Protein AF-A0A2V6EH61-F1 (afdb_monomer_lite)

Sequence (160 aa):
MKALRARARLSESPGSDVFAWRFVATAVLFALLWLEVINQLKAEWSLNPQYGYGWSVPFLALYLLWRRWPHRPAPAPPPRKVPGRLLPAAAAVICAFLFLPLRFVAEANPDWRLISWAFTLVVIGLTLRCLFLMGGLPWLRHFAFPIVFFLVAVPWPMHL

pLDDT: mean 81.61, std 15.75, range [45.53, 98.25]

Secondary structure (DSSP, 8-state):
-HHHHHHHHTT--HHHHHHHHHHHHHHHHHHHHHHHHHHHHHHHHHH-GGGGGGGGHHHHHHHHHHHHSTTPPPPPPPPS--TTSHHHHHHHHHHHHHHHHHHHHHHH-TT-HHHHHHHHHHHHHHHHHHHHHHHHHHHHHHHHHHHHGGGGGSPPPPP-

Foldseek 3Di:
DVVVVVVVVVVPDVVVVVVVVVVVVVVVVLVVLVVVLCVLLVCCLVPPPVLVCLVVLVVQLVVLCVVLVVVQDAADDDPPDDPPPPVLVVLVVVLVVVVVVLVVVCVVPSPQLVSSVVSLVSSLVNVLVVQCNVRNPSSSVSSSCSSVSSCVSRDDDDDD

Radius of gyration: 19.66 Å; chains: 1; bounding box: 71×33×42 Å

Structure (mmCIF, N/CA/C/O backbone):
data_AF-A0A2V6EH61-F1
#
_entry.id   AF-A0A2V6EH61-F1
#
loop_
_atom_site.group_PDB
_atom_site.id
_atom_site.type_symbol
_atom_site.label_atom_id
_atom_site.label_alt_id
_atom_site.label_comp_id
_atom_site.label_asym_id
_atom_site.label_entity_id
_atom_site.label_seq_id
_atom_site.pdbx_PDB_ins_code
_atom_site.Cartn_x
_atom_site.Cartn_y
_atom_site.Cartn_z
_atom_site.occupancy
_atom_site.B_iso_or_equiv
_atom_site.auth_seq_id
_atom_site.auth_comp_id
_atom_site.auth_asym_id
_atom_site.auth_atom_id
_atom_site.pdbx_PDB_model_num
ATOM 1 N N . MET A 1 1 ? -48.529 -12.868 12.078 1.00 52.94 1 MET A N 1
ATOM 2 C CA . MET A 1 1 ? -48.010 -12.143 10.886 1.00 52.94 1 MET A CA 1
ATOM 3 C C . MET A 1 1 ? -47.583 -10.681 11.121 1.00 52.94 1 MET A C 1
ATOM 5 O O . MET A 1 1 ? -46.614 -10.270 10.496 1.00 52.94 1 MET A O 1
ATOM 9 N N . LYS A 1 2 ? -48.208 -9.881 12.009 1.00 51.53 2 LYS A N 1
ATOM 10 C CA . LYS A 1 2 ? -47.791 -8.474 12.263 1.00 51.53 2 LYS A CA 1
ATOM 11 C C . LYS A 1 2 ? -46.397 -8.322 12.915 1.00 51.53 2 LYS A C 1
ATOM 13 O O . LYS A 1 2 ? -45.656 -7.423 12.537 1.00 51.53 2 LYS A O 1
ATOM 18 N N . ALA A 1 3 ? -46.002 -9.236 13.806 1.00 52.00 3 ALA A N 1
ATOM 19 C CA . ALA A 1 3 ? -44.700 -9.191 14.492 1.00 52.00 3 ALA A CA 1
ATOM 20 C C . ALA A 1 3 ? -43.487 -9.471 13.573 1.00 52.00 3 ALA A C 1
ATOM 22 O O . ALA A 1 3 ? -42.430 -8.869 13.746 1.00 52.00 3 ALA A O 1
ATOM 23 N N . LEU A 1 4 ? -43.649 -10.319 12.548 1.00 53.47 4 LEU A N 1
ATOM 24 C CA . LEU A 1 4 ? -42.610 -10.580 11.535 1.00 53.47 4 LEU A CA 1
ATOM 25 C C . LEU A 1 4 ? -42.377 -9.361 10.627 1.00 53.47 4 LEU A C 1
ATOM 27 O O . LEU A 1 4 ? -41.237 -9.037 10.311 1.00 53.47 4 LEU A O 1
ATOM 31 N N . ARG A 1 5 ? -43.441 -8.620 10.285 1.00 52.31 5 ARG A N 1
ATOM 32 C CA . ARG A 1 5 ? -43.339 -7.361 9.523 1.00 52.31 5 ARG A CA 1
ATOM 33 C C . ARG A 1 5 ? -42.721 -6.215 10.334 1.00 52.31 5 ARG A C 1
ATOM 35 O O . ARG A 1 5 ? -42.067 -5.360 9.750 1.00 52.31 5 ARG A O 1
ATOM 42 N N . ALA A 1 6 ? -42.898 -6.199 11.657 1.00 50.78 6 ALA A N 1
ATOM 43 C CA . ALA A 1 6 ? -42.268 -5.205 12.531 1.00 50.78 6 ALA A CA 1
ATOM 44 C C . ALA A 1 6 ? -40.746 -5.410 12.645 1.00 50.78 6 ALA A C 1
ATOM 46 O O . ALA A 1 6 ? -40.000 -4.437 12.615 1.00 50.78 6 ALA A O 1
ATOM 47 N N . ARG A 1 7 ? -40.274 -6.666 12.685 1.00 48.75 7 ARG A N 1
ATOM 48 C CA . ARG A 1 7 ? -38.834 -6.980 12.630 1.00 48.75 7 ARG A CA 1
ATOM 49 C C . ARG A 1 7 ? -38.200 -6.655 11.275 1.00 48.75 7 ARG A C 1
ATOM 51 O O . ARG A 1 7 ? -37.077 -6.171 11.255 1.00 48.75 7 ARG A O 1
ATOM 58 N N . ALA A 1 8 ? -38.919 -6.851 10.169 1.00 50.34 8 ALA A N 1
ATOM 59 C CA . ALA A 1 8 ? -38.419 -6.510 8.833 1.00 50.34 8 ALA A CA 1
ATOM 60 C C . ALA A 1 8 ? -38.203 -4.992 8.648 1.00 50.34 8 ALA A C 1
ATOM 62 O O . ALA A 1 8 ? -37.185 -4.580 8.107 1.00 50.34 8 ALA A O 1
ATOM 63 N N . ARG A 1 9 ? -39.099 -4.146 9.182 1.00 47.31 9 ARG A N 1
ATOM 64 C CA . ARG A 1 9 ? -38.965 -2.675 9.101 1.00 47.31 9 ARG A CA 1
ATOM 65 C C . ARG A 1 9 ? -37.857 -2.082 9.979 1.00 47.31 9 ARG A C 1
ATOM 67 O O . ARG A 1 9 ? -37.454 -0.955 9.736 1.00 47.31 9 ARG A O 1
ATOM 74 N N . LEU A 1 10 ? -37.374 -2.807 10.989 1.00 52.97 10 LEU A N 1
ATOM 75 C CA . LEU A 1 10 ? -36.249 -2.367 11.829 1.00 52.97 10 LEU A CA 1
ATOM 76 C C . LEU A 1 10 ? -34.879 -2.696 11.209 1.00 52.97 10 LEU A C 1
ATOM 78 O O . LEU A 1 10 ? -33.867 -2.191 11.685 1.00 52.97 10 LEU A O 1
ATOM 82 N N . SER A 1 11 ? -34.846 -3.529 10.161 1.00 52.22 11 SER A N 1
ATOM 83 C CA . SER A 1 11 ? -33.625 -3.869 9.418 1.00 52.22 11 SER A CA 1
ATOM 84 C C . SER A 1 11 ? -33.280 -2.841 8.338 1.00 52.22 11 SER A C 1
ATOM 86 O O . SER A 1 11 ? -32.110 -2.690 8.008 1.00 52.22 11 SER A O 1
ATOM 88 N N . GLU A 1 12 ? -34.273 -2.134 7.798 1.00 51.69 12 GLU A N 1
ATOM 89 C CA . GLU A 1 12 ? -34.084 -1.097 6.777 1.00 51.69 12 GLU A CA 1
ATOM 90 C C . GLU A 1 12 ? -34.021 0.275 7.447 1.00 51.69 12 GLU A C 1
ATOM 92 O O . GLU A 1 12 ? -34.917 1.112 7.350 1.00 51.69 12 GLU A O 1
ATOM 97 N N . SER A 1 13 ? -32.952 0.489 8.209 1.00 57.34 13 SER A N 1
ATOM 98 C CA . SER A 1 13 ? -32.555 1.844 8.569 1.00 57.34 13 SER A CA 1
ATOM 99 C C . SER A 1 13 ? -31.988 2.490 7.304 1.00 57.34 13 SER A C 1
ATOM 101 O O . SER A 1 13 ? -30.977 1.999 6.816 1.00 57.34 13 SER A O 1
ATOM 103 N N . PRO A 1 14 ? -32.516 3.613 6.787 1.00 56.25 14 PRO A N 1
ATOM 104 C CA . PRO A 1 14 ? -31.889 4.310 5.657 1.00 56.25 14 PRO A CA 1
ATOM 105 C C . PRO A 1 14 ? -30.409 4.681 5.910 1.00 56.25 14 PRO A C 1
ATOM 107 O O . PRO A 1 14 ? -29.663 4.977 4.979 1.00 56.25 14 PRO A O 1
ATOM 110 N N . GLY A 1 15 ? -29.945 4.629 7.167 1.00 60.81 15 GLY A N 1
ATOM 111 C CA 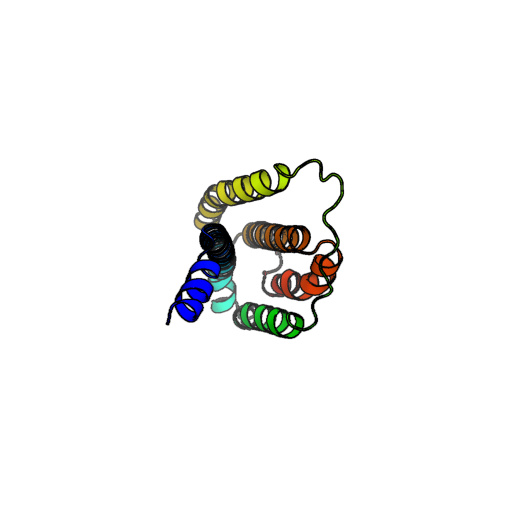. GLY A 1 15 ? -28.536 4.764 7.529 1.00 60.81 15 GLY A CA 1
ATOM 112 C C . GLY A 1 15 ? -27.650 3.542 7.235 1.00 60.81 15 GLY A C 1
ATOM 113 O O . GLY A 1 15 ? -26.441 3.730 7.083 1.00 60.81 15 GLY A O 1
ATOM 114 N N . SER A 1 16 ? -28.188 2.318 7.136 1.00 67.31 16 SER A N 1
ATOM 115 C CA . SER A 1 16 ? -27.393 1.114 6.826 1.00 67.31 16 SER A CA 1
ATOM 116 C C . SER A 1 16 ? -26.891 1.122 5.389 1.00 67.31 16 SER A C 1
ATOM 118 O O . SER A 1 16 ? -25.725 0.813 5.151 1.00 67.31 16 SER A O 1
ATOM 120 N N . ASP A 1 17 ? -27.734 1.549 4.451 1.00 72.19 17 ASP A N 1
ATOM 121 C CA . ASP A 1 17 ? -27.424 1.505 3.019 1.00 72.19 17 ASP A CA 1
ATOM 122 C C . ASP A 1 17 ? -26.371 2.552 2.650 1.00 72.19 17 ASP A C 1
ATOM 124 O O . ASP A 1 17 ? -25.404 2.263 1.941 1.00 72.19 17 ASP A O 1
ATOM 128 N N . VAL A 1 18 ? -26.482 3.755 3.226 1.00 73.12 18 VAL A N 1
ATOM 129 C CA . VAL A 1 18 ? -25.475 4.816 3.076 1.00 73.12 18 VAL A CA 1
ATOM 130 C C . VAL A 1 18 ? -24.130 4.381 3.663 1.00 73.12 18 VAL A C 1
ATOM 132 O O . VAL A 1 18 ? -23.079 4.659 3.082 1.00 73.12 18 VAL A O 1
ATOM 135 N N . PHE A 1 19 ? -24.133 3.698 4.809 1.00 75.12 19 PHE A N 1
ATOM 136 C CA . PHE A 1 19 ? -22.909 3.181 5.416 1.00 75.12 19 PHE A CA 1
ATOM 137 C C . PHE A 1 19 ? -22.276 2.068 4.566 1.00 75.12 19 PHE A C 1
ATOM 139 O O . PHE A 1 19 ? -21.068 2.103 4.319 1.00 75.12 19 PHE A O 1
ATOM 146 N N . ALA A 1 20 ? -23.087 1.135 4.061 1.00 80.56 20 ALA A N 1
ATOM 147 C CA . ALA A 1 20 ? -22.643 0.033 3.215 1.00 80.56 20 ALA A CA 1
ATOM 148 C C . ALA A 1 20 ? -22.020 0.528 1.902 1.00 80.56 20 ALA A C 1
ATOM 150 O O . ALA A 1 20 ? -20.893 0.152 1.581 1.00 80.56 20 ALA A O 1
ATOM 151 N N . TRP A 1 21 ? -22.689 1.436 1.184 1.00 76.81 21 TRP A N 1
ATOM 152 C CA . TRP A 1 21 ? -22.147 2.021 -0.046 1.00 76.81 21 TRP A CA 1
ATOM 153 C C . TRP A 1 21 ? -20.823 2.752 0.197 1.00 76.81 21 TRP A C 1
ATOM 155 O O . TRP A 1 21 ? -19.875 2.571 -0.561 1.00 76.81 21 TRP A O 1
ATOM 165 N N . ARG A 1 22 ? -20.706 3.540 1.274 1.00 78.25 22 ARG A N 1
ATOM 166 C CA . ARG A 1 22 ? -19.456 4.255 1.592 1.00 78.25 22 ARG A CA 1
ATOM 167 C C . ARG A 1 22 ? -18.306 3.299 1.881 1.00 78.25 22 ARG A C 1
ATOM 169 O O . ARG A 1 22 ? -17.176 3.572 1.474 1.00 78.25 22 ARG A O 1
ATOM 176 N N . PHE A 1 23 ? -18.584 2.193 2.567 1.00 81.00 23 PHE A N 1
ATOM 177 C CA . PHE A 1 23 ? -17.603 1.139 2.795 1.00 81.00 23 PHE A CA 1
ATOM 178 C C . PHE A 1 23 ? -17.166 0.493 1.474 1.00 81.00 23 PHE A C 1
ATOM 180 O O . PHE A 1 23 ? -15.970 0.432 1.200 1.00 81.00 23 PHE A O 1
ATOM 187 N N . VAL A 1 24 ? -18.122 0.094 0.628 1.00 85.50 24 VAL A N 1
ATOM 188 C CA . VAL A 1 24 ? -17.852 -0.503 -0.690 1.00 85.50 24 VAL A CA 1
ATOM 189 C C . VAL A 1 24 ? -17.058 0.454 -1.578 1.00 85.50 24 VAL A C 1
ATOM 191 O O . VAL A 1 24 ? -16.021 0.066 -2.100 1.00 85.50 24 VAL A O 1
ATOM 194 N N . ALA A 1 25 ? -17.473 1.715 -1.696 1.00 81.19 25 ALA A N 1
ATOM 195 C CA . ALA A 1 25 ? -16.778 2.723 -2.493 1.00 81.19 25 ALA A CA 1
ATOM 196 C C . ALA A 1 25 ? -15.337 2.951 -2.008 1.00 81.19 25 ALA A C 1
ATOM 198 O O . ALA A 1 25 ? -14.416 3.042 -2.817 1.00 81.19 25 ALA A O 1
ATOM 199 N N . THR A 1 26 ? -15.124 2.983 -0.688 1.00 82.62 26 THR A N 1
ATOM 200 C CA . THR A 1 26 ? -13.777 3.090 -0.103 1.00 82.62 26 THR A CA 1
ATOM 201 C C . THR A 1 26 ? -12.940 1.852 -0.427 1.00 82.62 26 THR A C 1
ATOM 203 O O . THR A 1 26 ? -11.789 1.982 -0.833 1.00 82.62 26 THR A O 1
ATOM 206 N N . ALA A 1 27 ? -13.510 0.652 -0.290 1.00 87.00 27 ALA A N 1
ATOM 207 C CA . ALA A 1 27 ? -12.826 -0.599 -0.604 1.00 87.00 27 ALA A CA 1
ATOM 208 C C . ALA A 1 27 ? -12.446 -0.684 -2.092 1.00 87.00 27 ALA A C 1
ATOM 210 O O . ALA A 1 27 ? -11.308 -1.024 -2.409 1.00 87.00 27 ALA A O 1
ATOM 211 N N . VAL A 1 28 ? -13.361 -0.307 -2.991 1.00 86.00 28 VAL A N 1
ATOM 212 C CA . VAL A 1 28 ? -13.121 -0.239 -4.441 1.00 86.00 28 VAL A CA 1
ATOM 213 C C . VAL A 1 28 ? -12.021 0.767 -4.763 1.00 86.00 28 VAL A C 1
ATOM 215 O O . VAL A 1 28 ? -11.102 0.432 -5.502 1.00 86.00 28 VAL A O 1
ATOM 218 N N . LEU A 1 29 ? -12.052 1.966 -4.172 1.00 85.62 29 LEU A N 1
ATOM 219 C CA . LEU A 1 29 ? -11.001 2.969 -4.357 1.00 85.62 29 LEU A CA 1
ATOM 220 C C . LEU A 1 29 ? -9.618 2.411 -3.991 1.00 85.62 29 LEU A C 1
ATOM 222 O O . LEU A 1 29 ? -8.685 2.515 -4.783 1.00 85.62 29 LEU A O 1
ATOM 226 N N . PHE A 1 30 ? -9.480 1.789 -2.817 1.00 89.56 30 PHE A N 1
ATOM 227 C CA . PHE A 1 30 ? -8.206 1.192 -2.411 1.00 89.56 30 PHE A CA 1
ATOM 228 C C . PHE A 1 30 ? -7.804 0.012 -3.299 1.00 89.56 30 PHE A C 1
ATOM 230 O O . PHE A 1 30 ? -6.626 -0.113 -3.620 1.00 89.56 30 PHE A O 1
ATOM 237 N N . ALA A 1 31 ? -8.753 -0.820 -3.733 1.00 89.88 31 ALA A N 1
ATOM 238 C CA . ALA A 1 31 ? -8.473 -1.903 -4.670 1.00 89.88 31 ALA A CA 1
ATOM 239 C C . ALA A 1 31 ? -7.909 -1.367 -5.995 1.00 89.88 31 ALA A C 1
ATOM 241 O O . ALA A 1 31 ? -6.901 -1.880 -6.469 1.00 89.88 31 ALA A O 1
ATOM 242 N N . LEU A 1 32 ? -8.494 -0.300 -6.551 1.00 87.81 32 LEU A N 1
ATOM 243 C CA . LEU A 1 32 ? -8.000 0.346 -7.770 1.00 87.81 32 LEU A CA 1
ATOM 244 C C . LEU A 1 32 ? -6.600 0.948 -7.581 1.00 87.81 32 LEU A C 1
ATOM 246 O O . LEU A 1 32 ? -5.743 0.764 -8.439 1.00 87.81 32 LEU A O 1
ATOM 250 N N . LEU A 1 33 ? -6.334 1.603 -6.445 1.00 89.00 33 LEU A N 1
ATOM 251 C CA . LEU A 1 33 ? -5.000 2.132 -6.132 1.00 89.00 33 LEU A CA 1
ATOM 252 C C . LEU A 1 33 ? -3.940 1.024 -6.056 1.00 89.00 33 LEU A C 1
ATOM 254 O O . LEU A 1 33 ? -2.853 1.169 -6.607 1.00 89.00 33 LEU A O 1
ATOM 258 N N . TRP A 1 34 ? -4.249 -0.092 -5.394 1.00 94.50 34 TRP A N 1
ATOM 259 C CA . TRP A 1 34 ? -3.333 -1.231 -5.297 1.00 94.50 34 TRP A CA 1
ATOM 260 C C . TRP A 1 34 ? -3.157 -1.962 -6.631 1.00 94.50 34 TRP A C 1
ATOM 262 O O . TRP A 1 34 ? -2.041 -2.372 -6.950 1.00 94.50 34 TRP A O 1
ATOM 272 N N . LEU A 1 35 ? -4.220 -2.088 -7.431 1.00 93.00 35 LEU A N 1
ATOM 273 C CA . LEU A 1 35 ? -4.131 -2.614 -8.794 1.00 93.00 35 LEU A CA 1
ATOM 274 C C . LEU A 1 35 ? -3.235 -1.745 -9.669 1.00 93.00 35 LEU A C 1
ATOM 276 O O . LEU A 1 35 ? -2.462 -2.290 -10.450 1.00 93.00 35 LEU A O 1
ATOM 280 N N . GLU A 1 36 ? -3.271 -0.424 -9.502 1.00 89.94 36 GLU A N 1
ATOM 281 C CA . GLU A 1 36 ? -2.344 0.446 -10.212 1.00 89.94 36 GLU A CA 1
ATOM 282 C C . GLU A 1 36 ? -0.893 0.213 -9.777 1.00 89.94 36 GLU A C 1
ATOM 284 O O . GLU A 1 36 ? -0.010 0.144 -10.626 1.00 89.94 36 GLU A O 1
ATOM 289 N N . VAL A 1 37 ? -0.624 0.048 -8.476 1.00 92.25 37 VAL 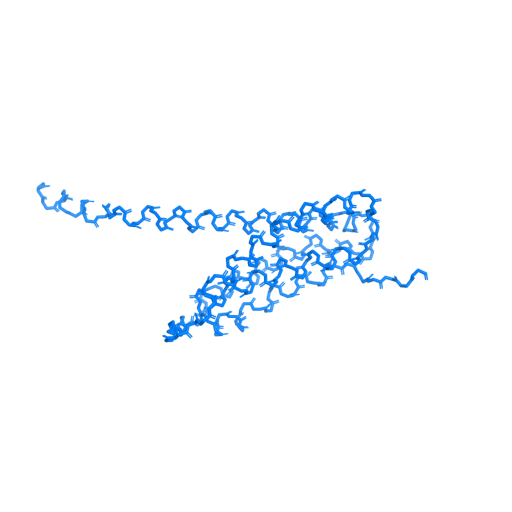A N 1
ATOM 290 C CA . VAL A 1 37 ? 0.744 -0.230 -7.992 1.00 92.25 37 VAL A CA 1
ATOM 291 C C . VAL A 1 37 ? 1.265 -1.519 -8.624 1.00 92.25 37 VAL A C 1
ATOM 293 O O . VAL A 1 37 ? 2.392 -1.570 -9.111 1.00 92.25 37 VAL A O 1
ATOM 296 N N . ILE A 1 38 ? 0.421 -2.550 -8.674 1.00 95.06 38 ILE A N 1
ATOM 297 C CA . ILE A 1 38 ? 0.729 -3.811 -9.352 1.00 95.06 38 ILE A CA 1
ATOM 298 C C . ILE A 1 38 ? 0.950 -3.577 -10.850 1.00 95.06 38 ILE A C 1
ATOM 300 O O . ILE A 1 38 ? 1.913 -4.089 -11.410 1.00 95.06 38 ILE A O 1
ATOM 304 N N . ASN A 1 39 ? 0.103 -2.780 -11.503 1.00 91.56 39 ASN A N 1
ATOM 305 C CA . ASN A 1 39 ? 0.221 -2.460 -12.923 1.00 91.56 39 ASN A CA 1
ATOM 306 C C . ASN A 1 39 ? 1.532 -1.724 -13.252 1.00 91.56 39 ASN A C 1
ATOM 308 O O . ASN A 1 39 ? 2.132 -2.000 -14.288 1.00 91.56 39 ASN A O 1
ATOM 312 N N . GLN A 1 40 ? 1.993 -0.839 -12.365 1.00 89.44 40 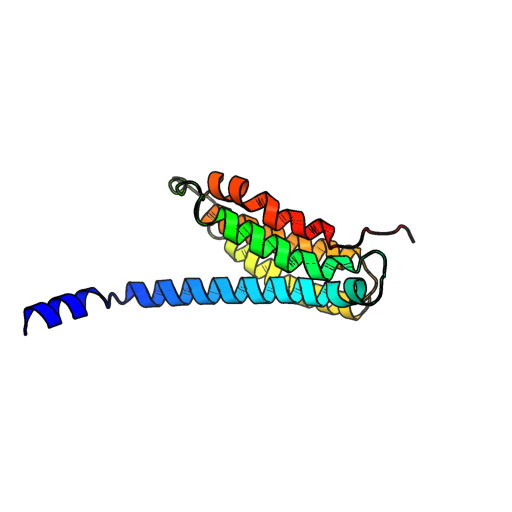GLN A N 1
ATOM 313 C CA . GLN A 1 40 ? 3.277 -0.144 -12.471 1.00 89.44 40 GLN A CA 1
ATOM 314 C C . GLN A 1 40 ? 4.466 -1.102 -12.300 1.00 89.44 40 GLN A C 1
ATOM 316 O O . GLN A 1 40 ? 5.472 -0.969 -12.990 1.00 89.44 40 GLN A O 1
ATOM 321 N N . LEU A 1 41 ? 4.364 -2.078 -11.394 1.00 93.19 41 LEU A N 1
ATOM 322 C CA . LEU A 1 41 ? 5.461 -2.996 -11.064 1.00 93.19 41 LEU A CA 1
ATOM 323 C C . LEU A 1 41 ? 5.485 -4.276 -11.916 1.00 93.19 41 LEU A C 1
ATOM 325 O O . LEU A 1 41 ? 6.501 -4.970 -11.945 1.00 93.19 41 LEU A O 1
ATOM 329 N N . LYS A 1 42 ? 4.404 -4.587 -12.646 1.00 94.12 42 LYS A N 1
ATOM 330 C CA . LYS A 1 42 ? 4.256 -5.843 -13.405 1.00 94.12 42 LYS A CA 1
ATOM 331 C C . LYS A 1 42 ? 5.382 -6.081 -14.408 1.00 94.12 42 LYS A C 1
ATOM 333 O O . LYS A 1 42 ? 5.749 -7.231 -14.635 1.00 94.12 42 LYS A O 1
ATOM 338 N N . ALA A 1 43 ? 5.898 -5.016 -15.027 1.00 91.25 43 ALA A N 1
ATOM 339 C CA . ALA A 1 43 ? 6.957 -5.112 -16.025 1.00 91.25 43 ALA A CA 1
ATOM 340 C C . ALA A 1 43 ? 8.250 -5.602 -15.368 1.00 91.25 43 ALA A C 1
ATOM 342 O O . ALA A 1 43 ? 8.812 -6.600 -15.802 1.00 91.25 43 ALA A O 1
ATOM 343 N N . GLU A 1 44 ? 8.646 -4.991 -14.251 1.00 92.44 44 GLU A N 1
ATOM 344 C CA . GLU A 1 44 ? 9.803 -5.423 -13.461 1.00 92.44 44 GLU A CA 1
ATOM 345 C C . GLU A 1 44 ? 9.617 -6.857 -12.949 1.00 92.44 44 GLU A C 1
ATOM 347 O O . GLU A 1 44 ? 10.505 -7.686 -13.098 1.00 92.44 44 GLU A O 1
ATOM 352 N N . TRP A 1 45 ? 8.437 -7.223 -12.451 1.00 95.38 45 TRP A N 1
ATOM 353 C CA . TRP A 1 45 ? 8.202 -8.593 -11.976 1.00 95.38 45 TRP A CA 1
ATOM 354 C C . TRP A 1 45 ? 8.184 -9.652 -13.084 1.00 95.38 45 TRP A C 1
ATOM 356 O O . TRP A 1 45 ? 8.359 -10.831 -12.799 1.00 95.38 45 TRP A O 1
ATOM 366 N N . SER A 1 46 ? 7.933 -9.266 -14.335 1.00 96.00 46 SER A N 1
ATOM 367 C CA . SER A 1 46 ? 7.823 -10.216 -15.452 1.00 96.00 46 SER A CA 1
ATOM 368 C C . SER A 1 46 ? 9.091 -10.283 -16.296 1.00 96.00 46 SER A C 1
ATOM 370 O O . SER A 1 46 ? 9.389 -11.327 -16.867 1.00 96.00 46 SER A O 1
ATOM 372 N N . LEU A 1 47 ? 9.823 -9.173 -16.392 1.00 92.56 47 LEU A N 1
ATOM 373 C CA . LEU A 1 47 ? 10.967 -9.023 -17.288 1.00 92.56 47 LEU A CA 1
ATOM 374 C C . LEU A 1 47 ? 12.307 -9.075 -16.549 1.00 92.56 47 LEU A C 1
ATOM 376 O O . LEU A 1 47 ? 13.313 -9.404 -17.169 1.00 92.56 47 LEU A O 1
ATOM 380 N N . ASN A 1 48 ? 12.341 -8.778 -15.244 1.00 91.25 48 ASN A N 1
ATOM 381 C CA . ASN A 1 48 ? 13.562 -8.785 -14.444 1.00 91.25 48 ASN A CA 1
ATOM 382 C C . ASN A 1 48 ? 13.633 -10.056 -13.572 1.00 91.25 48 ASN A C 1
ATOM 384 O O . ASN A 1 48 ? 12.928 -10.144 -12.561 1.00 91.25 48 ASN A O 1
ATOM 388 N N . PRO A 1 49 ? 14.511 -11.034 -13.892 1.00 92.75 49 PRO A N 1
ATOM 389 C CA . PRO A 1 49 ? 14.607 -12.292 -13.146 1.00 92.75 49 PRO A CA 1
ATOM 390 C C . PRO A 1 49 ? 14.904 -12.108 -11.653 1.00 92.75 49 PRO A C 1
ATOM 392 O O . PRO A 1 49 ? 14.477 -12.922 -10.836 1.00 92.75 49 PRO A O 1
ATOM 395 N N . GLN A 1 50 ? 15.590 -11.023 -11.275 1.00 93.12 50 GLN A N 1
ATOM 396 C CA . GLN A 1 50 ? 15.895 -10.720 -9.877 1.00 93.12 50 GLN A CA 1
ATOM 397 C C . GLN A 1 50 ? 14.647 -10.321 -9.077 1.00 93.12 50 GLN A C 1
ATOM 399 O O . GLN A 1 50 ? 14.618 -10.525 -7.868 1.00 93.12 50 GLN A O 1
ATOM 404 N N . TYR A 1 51 ? 13.618 -9.780 -9.734 1.00 94.75 51 TYR A N 1
ATOM 405 C CA . TYR A 1 51 ? 12.374 -9.312 -9.113 1.00 94.75 51 TYR A CA 1
ATOM 406 C C . TYR A 1 51 ? 11.157 -10.186 -9.431 1.00 94.75 51 TYR A C 1
ATOM 408 O O . TYR A 1 51 ? 10.040 -9.840 -9.043 1.00 94.75 51 TYR A O 1
ATOM 416 N N . GLY A 1 52 ? 11.357 -11.354 -10.052 1.00 95.88 52 GLY A N 1
ATOM 417 C CA . GLY A 1 52 ? 10.277 -12.281 -10.410 1.00 95.88 52 GLY A CA 1
ATOM 418 C C . GLY A 1 52 ? 9.383 -12.696 -9.236 1.00 95.88 52 GLY A C 1
ATOM 419 O O . GLY A 1 52 ? 8.178 -12.889 -9.395 1.00 95.88 52 GLY A O 1
ATOM 420 N N . TYR A 1 53 ? 9.942 -12.748 -8.022 1.00 97.00 53 TYR A N 1
ATOM 421 C CA . TYR A 1 53 ? 9.187 -13.036 -6.799 1.00 97.00 53 TYR A CA 1
ATOM 422 C C . TYR A 1 53 ? 8.119 -11.978 -6.469 1.00 97.00 53 TYR A C 1
ATOM 424 O O . TYR A 1 53 ? 7.239 -12.244 -5.647 1.00 97.00 53 TYR A O 1
ATOM 432 N N . GLY A 1 54 ? 8.179 -10.791 -7.083 1.00 97.56 54 GLY A N 1
ATOM 433 C CA . GLY A 1 54 ? 7.246 -9.690 -6.860 1.00 97.56 54 GLY A CA 1
ATOM 434 C C . GLY A 1 54 ? 5.790 -10.080 -7.109 1.00 97.56 54 GLY A C 1
ATOM 435 O O . GLY A 1 54 ? 4.923 -9.673 -6.340 1.00 97.56 54 GLY A O 1
ATOM 436 N N . TRP A 1 55 ? 5.525 -10.979 -8.065 1.00 97.75 55 TRP A N 1
ATOM 437 C CA . TRP A 1 55 ? 4.184 -11.527 -8.307 1.00 97.75 55 TRP A CA 1
ATOM 438 C C . TRP A 1 55 ? 3.572 -12.219 -7.085 1.00 97.75 55 TRP A C 1
ATOM 440 O O . TRP A 1 55 ? 2.358 -12.182 -6.912 1.00 97.75 55 TRP A O 1
ATOM 450 N N . SER A 1 56 ? 4.385 -12.802 -6.203 1.00 98.12 56 SER A N 1
ATOM 451 C CA . SER A 1 56 ? 3.911 -13.481 -4.990 1.00 98.12 56 SER A CA 1
ATOM 452 C C . SER A 1 56 ? 3.555 -12.507 -3.860 1.00 98.12 56 SER A C 1
ATOM 454 O O . SER A 1 56 ? 2.735 -12.821 -2.995 1.00 98.12 56 SER A O 1
ATOM 456 N N . VAL A 1 57 ? 4.159 -11.316 -3.842 1.00 98.25 57 VAL A N 1
ATOM 457 C CA . VAL A 1 57 ? 4.079 -10.373 -2.716 1.00 98.25 57 VAL A CA 1
ATOM 458 C C . VAL A 1 57 ? 2.662 -9.830 -2.465 1.00 98.25 57 VAL A C 1
ATOM 460 O O . VAL A 1 57 ? 2.261 -9.842 -1.298 1.00 98.25 57 VAL A O 1
ATOM 463 N N . PRO A 1 58 ? 1.855 -9.425 -3.473 1.00 97.69 58 PRO A N 1
ATOM 464 C CA . PRO A 1 58 ? 0.468 -9.009 -3.250 1.00 97.69 58 PRO A CA 1
ATOM 465 C C . PRO A 1 58 ? -0.367 -10.079 -2.535 1.00 97.69 58 PRO A C 1
ATOM 467 O O . PRO A 1 58 ? -1.117 -9.773 -1.605 1.00 97.69 58 PRO A O 1
ATOM 470 N N . PHE A 1 59 ? -0.196 -11.347 -2.920 1.00 97.94 59 PHE A N 1
ATOM 471 C CA . PHE A 1 59 ? -0.917 -12.469 -2.319 1.00 97.94 59 PHE A CA 1
ATOM 472 C C . PHE A 1 59 ? -0.462 -12.733 -0.884 1.00 97.94 59 PHE A C 1
ATOM 474 O O . PHE A 1 59 ? -1.297 -12.950 -0.007 1.00 97.94 59 PHE A O 1
ATOM 481 N N . LEU A 1 60 ? 0.845 -12.658 -0.616 1.00 98.06 60 LEU A N 1
ATOM 482 C CA . LEU A 1 60 ? 1.389 -12.788 0.736 1.00 98.06 60 LEU A CA 1
ATOM 483 C C . LEU A 1 60 ? 0.923 -11.647 1.648 1.00 98.06 60 LEU A C 1
ATOM 485 O O . LEU A 1 60 ? 0.507 -11.902 2.777 1.00 98.06 60 LEU A O 1
ATOM 489 N N . ALA A 1 61 ? 0.931 -10.403 1.166 1.00 97.94 61 ALA A N 1
ATOM 490 C CA . ALA A 1 61 ? 0.423 -9.253 1.909 1.00 97.94 61 ALA A CA 1
ATOM 491 C C . ALA A 1 61 ? -1.068 -9.422 2.248 1.00 97.94 61 ALA A C 1
ATOM 493 O O . ALA A 1 61 ? -1.464 -9.249 3.405 1.00 97.94 61 ALA A O 1
ATOM 494 N N . LEU A 1 62 ? -1.885 -9.844 1.274 1.00 97.31 62 LEU A N 1
ATOM 495 C CA . LEU A 1 62 ? -3.306 -10.125 1.481 1.00 97.31 62 LEU A CA 1
ATOM 496 C C . LEU A 1 62 ? -3.526 -11.277 2.469 1.00 97.31 62 LEU A C 1
ATOM 498 O O . LEU A 1 62 ? -4.351 -11.162 3.376 1.00 97.31 62 LEU A O 1
ATOM 502 N N . TYR A 1 63 ? -2.760 -12.361 2.345 1.00 98.19 63 TYR A N 1
ATOM 503 C CA . TYR A 1 63 ? -2.809 -13.492 3.268 1.00 98.19 63 TYR A CA 1
ATOM 504 C C . TYR A 1 63 ? -2.460 -13.072 4.702 1.00 98.19 63 TYR A C 1
ATOM 506 O O . TYR A 1 63 ? -3.163 -13.429 5.649 1.00 98.19 63 TYR A O 1
ATOM 514 N N . LEU A 1 64 ? -1.416 -12.259 4.882 1.00 97.62 64 LEU A N 1
ATOM 515 C CA . LEU A 1 64 ? -1.021 -11.733 6.188 1.00 97.62 64 LEU A CA 1
ATOM 516 C C . LEU A 1 64 ? -2.089 -10.804 6.783 1.00 97.62 64 LEU A C 1
ATOM 518 O O . LEU A 1 64 ? -2.347 -10.873 7.988 1.00 97.62 64 LEU A O 1
ATOM 522 N N . LEU A 1 65 ? -2.726 -9.958 5.965 1.00 96.94 65 LEU A N 1
ATOM 523 C CA . LEU A 1 65 ? -3.861 -9.133 6.389 1.00 96.94 65 LEU A CA 1
ATOM 524 C C . LEU A 1 65 ? -5.038 -10.004 6.829 1.00 96.94 65 LEU A C 1
ATOM 526 O O . LEU A 1 65 ? -5.576 -9.800 7.918 1.00 96.94 65 LEU A O 1
ATOM 530 N N . TRP A 1 66 ? -5.389 -11.008 6.026 1.00 97.44 66 TRP A N 1
ATOM 531 C CA . TRP A 1 66 ? -6.470 -11.941 6.321 1.00 97.44 66 TRP A CA 1
ATOM 532 C C . TRP A 1 66 ? -6.228 -12.695 7.633 1.00 97.44 66 TRP A C 1
ATOM 534 O O . TRP A 1 66 ? -7.096 -12.697 8.503 1.00 97.44 66 TRP A O 1
ATOM 544 N N . ARG A 1 67 ? -5.021 -13.239 7.842 1.00 98.06 67 ARG A N 1
ATOM 545 C CA . ARG A 1 67 ? -4.633 -13.928 9.088 1.00 98.06 67 ARG A CA 1
ATOM 546 C C . ARG A 1 67 ? -4.681 -13.021 10.318 1.00 98.06 67 ARG A C 1
ATOM 548 O O . ARG A 1 67 ? -4.972 -13.493 11.412 1.00 98.06 67 ARG A O 1
ATOM 555 N N . ARG A 1 68 ? -4.394 -11.727 10.163 1.00 97.12 68 ARG A N 1
ATOM 556 C CA . ARG A 1 68 ? -4.404 -10.742 11.260 1.00 97.12 68 ARG A CA 1
ATOM 557 C C . ARG A 1 68 ? -5.791 -10.177 11.555 1.00 97.12 68 ARG A C 1
ATOM 559 O O . ARG A 1 68 ? -5.996 -9.649 12.647 1.00 97.12 68 ARG A O 1
ATOM 566 N N . TRP A 1 69 ? -6.736 -10.277 10.621 1.00 95.88 69 TRP A N 1
ATOM 567 C CA . TRP A 1 69 ? -8.056 -9.652 10.728 1.00 95.88 69 TRP A CA 1
ATOM 568 C C . TRP A 1 69 ? -8.909 -10.131 11.917 1.00 95.88 69 TRP A C 1
ATOM 570 O O . TRP A 1 69 ? -9.510 -9.268 12.568 1.00 95.88 69 TRP A O 1
ATOM 580 N N . PRO A 1 70 ? -8.966 -11.440 12.255 1.00 96.88 70 PRO A N 1
ATOM 581 C CA . PRO A 1 70 ? -9.717 -11.927 13.416 1.00 96.88 70 PRO A CA 1
ATOM 582 C C . PRO A 1 70 ? -9.110 -11.486 14.752 1.00 96.88 70 PRO A C 1
ATOM 584 O O . PRO A 1 70 ? -9.830 -11.296 15.725 1.00 96.88 70 PRO A O 1
ATOM 587 N N . HIS A 1 71 ? -7.792 -11.285 14.790 1.00 96.25 71 HIS A N 1
ATOM 588 C CA . HIS A 1 71 ? -7.037 -10.925 15.993 1.00 96.25 71 HIS A CA 1
ATOM 589 C C . HIS A 1 71 ? -6.794 -9.415 16.116 1.00 96.25 71 HIS A C 1
ATOM 591 O O . HIS A 1 71 ? -5.856 -8.987 16.787 1.00 96.25 71 HIS A O 1
ATOM 597 N N . ARG A 1 72 ? -7.591 -8.592 15.425 1.00 95.06 72 ARG A N 1
ATOM 598 C CA . ARG A 1 72 ? -7.431 -7.136 15.466 1.00 95.06 72 ARG A CA 1
ATOM 599 C C . ARG A 1 72 ? -7.769 -6.586 16.858 1.00 95.06 72 ARG A C 1
ATOM 601 O O . ARG A 1 72 ? -8.765 -7.010 17.446 1.00 95.06 72 ARG A O 1
ATOM 608 N N . PRO A 1 73 ? -6.990 -5.624 17.380 1.00 95.38 73 PRO A N 1
ATOM 609 C CA . PRO A 1 73 ? -7.291 -5.003 18.663 1.00 95.38 73 PRO A CA 1
ATOM 610 C C . PRO A 1 73 ? -8.610 -4.222 18.604 1.00 95.38 73 PRO A C 1
ATOM 612 O O . PRO A 1 73 ? -9.050 -3.785 17.533 1.00 95.38 73 PRO A O 1
ATOM 615 N N . ALA A 1 74 ? -9.224 -4.007 19.768 1.00 93.56 74 ALA A N 1
ATOM 616 C CA . ALA A 1 74 ? -10.384 -3.131 19.874 1.00 93.56 74 ALA A CA 1
ATOM 617 C C . ALA A 1 74 ? -10.036 -1.729 19.323 1.00 93.56 74 ALA A C 1
ATOM 619 O O . ALA A 1 74 ? -8.945 -1.220 19.610 1.00 93.56 74 ALA A O 1
ATOM 620 N N . PRO A 1 75 ? -10.917 -1.108 18.515 1.00 90.31 75 PRO A N 1
ATOM 621 C CA . PRO A 1 75 ? -10.712 0.254 18.036 1.00 90.31 75 PRO A CA 1
ATOM 622 C C . PRO A 1 75 ? -10.464 1.212 19.203 1.00 90.31 75 PRO A C 1
ATOM 624 O O . PRO A 1 75 ? -11.203 1.195 20.190 1.00 90.31 75 PRO A O 1
ATOM 627 N N . ALA A 1 76 ? -9.437 2.057 19.095 1.00 86.19 76 ALA A N 1
ATOM 628 C CA . ALA A 1 76 ? -9.242 3.120 20.072 1.00 86.19 76 ALA A CA 1
ATOM 629 C C . ALA A 1 76 ? -10.440 4.092 20.033 1.00 86.19 76 ALA A C 1
ATOM 631 O O . ALA A 1 76 ? -10.950 4.373 18.942 1.00 86.19 76 ALA A O 1
ATOM 632 N N . PRO A 1 77 ? -10.887 4.632 21.183 1.00 79.69 77 PRO A N 1
ATOM 633 C CA . PRO A 1 77 ? -11.937 5.641 21.197 1.00 79.69 77 PRO A CA 1
ATOM 634 C C . PRO A 1 77 ? -11.528 6.835 20.319 1.00 79.69 77 PRO A C 1
ATOM 636 O O . PRO A 1 77 ? -10.345 7.199 20.288 1.00 79.69 77 PRO A O 1
ATOM 639 N N . PRO A 1 78 ? -12.478 7.445 19.587 1.00 67.56 78 PRO A N 1
ATOM 640 C CA . PRO A 1 78 ? -12.169 8.543 18.685 1.00 67.56 78 PRO A CA 1
ATOM 641 C C . PRO A 1 78 ? -11.484 9.676 19.466 1.00 67.56 78 PRO A C 1
ATOM 643 O O . PRO A 1 78 ? -11.944 10.026 20.559 1.00 67.56 78 PRO A O 1
ATOM 646 N N . PRO A 1 79 ? -10.394 10.271 18.949 1.00 60.81 79 PRO A N 1
ATOM 647 C CA . PRO A 1 79 ? -9.711 11.342 19.661 1.00 60.81 79 PRO A CA 1
ATOM 648 C C . PRO A 1 79 ? -10.670 12.517 19.880 1.00 60.81 79 PRO A C 1
ATOM 650 O O . PRO A 1 79 ? -11.338 12.965 18.948 1.00 60.81 79 PRO A O 1
ATOM 653 N N . ARG A 1 80 ? -10.715 13.041 21.112 1.00 61.34 80 ARG A N 1
ATOM 654 C CA . ARG A 1 80 ? -11.680 14.067 21.564 1.00 61.34 80 ARG A CA 1
ATOM 655 C C . ARG A 1 80 ? -11.628 15.372 20.749 1.00 61.34 80 ARG A C 1
ATOM 657 O O . ARG A 1 80 ? -12.611 16.104 20.717 1.00 61.34 80 ARG A O 1
ATOM 664 N N . LYS A 1 81 ? -10.504 15.646 20.073 1.00 54.69 81 LYS A N 1
ATOM 665 C CA . LYS A 1 81 ? -10.334 16.669 19.029 1.00 54.69 81 LYS A CA 1
ATOM 666 C C . LYS A 1 81 ? -9.291 16.167 18.028 1.00 54.69 81 LYS A C 1
ATOM 668 O O . LYS A 1 81 ? -8.116 16.093 18.367 1.00 54.69 81 LYS A O 1
ATOM 673 N N . VAL A 1 82 ? -9.694 15.829 16.805 1.00 54.69 82 VAL A N 1
ATOM 674 C CA . VAL A 1 82 ? -8.748 15.688 15.686 1.00 54.69 82 VAL A CA 1
ATOM 675 C C . VAL A 1 82 ? -8.809 16.996 14.896 1.00 54.69 82 VAL A C 1
ATOM 677 O O . VAL A 1 82 ? -9.712 17.142 14.066 1.00 54.69 82 VAL A O 1
ATOM 680 N N . PRO A 1 83 ? -7.929 17.985 15.146 1.00 45.53 83 PRO A N 1
ATOM 681 C CA . PRO A 1 83 ? -7.796 19.097 14.218 1.00 45.53 83 PRO A CA 1
ATOM 682 C C . PRO A 1 83 ? -7.310 18.499 12.893 1.00 45.53 83 PRO A C 1
ATOM 684 O O . PRO A 1 83 ? -6.280 17.833 12.839 1.00 45.53 83 PRO A O 1
ATOM 687 N N . GLY A 1 84 ? -8.108 18.638 11.835 1.00 52.53 84 GLY A N 1
ATOM 688 C CA . GLY A 1 84 ? -7.763 18.094 10.524 1.00 52.53 84 GLY A CA 1
ATOM 689 C C . GLY A 1 84 ? -8.538 16.848 10.109 1.00 52.53 84 GLY A C 1
ATOM 690 O O . GLY A 1 84 ? -7.958 15.972 9.488 1.00 52.53 84 GLY A O 1
ATOM 691 N N . ARG A 1 85 ? -9.854 16.772 10.350 1.00 55.66 85 ARG A N 1
ATOM 692 C CA . ARG A 1 85 ? -10.729 15.819 9.625 1.00 55.66 85 ARG A CA 1
ATOM 693 C C . ARG A 1 85 ? -10.721 16.063 8.102 1.00 55.66 85 ARG A C 1
ATOM 695 O O . ARG A 1 85 ? -10.968 15.137 7.340 1.00 55.66 85 ARG A O 1
ATOM 702 N N . LEU A 1 86 ? -10.376 17.285 7.678 1.00 55.62 86 LEU A N 1
ATOM 703 C CA . LEU A 1 86 ? -10.210 17.690 6.276 1.00 55.62 86 LEU A CA 1
ATOM 704 C C . LEU A 1 86 ? -8.833 17.340 5.695 1.00 55.62 86 LEU A C 1
ATOM 706 O O . LEU A 1 86 ? -8.755 16.988 4.529 1.00 55.62 86 LEU A O 1
ATOM 710 N N . LEU A 1 87 ? -7.766 17.356 6.499 1.00 58.38 87 LEU A N 1
ATOM 711 C CA . LEU A 1 87 ? -6.404 17.001 6.076 1.00 58.38 87 LEU A CA 1
ATOM 712 C C . LEU A 1 87 ? -6.280 15.613 5.409 1.00 58.38 87 LEU A C 1
ATOM 714 O O . LEU A 1 87 ? -5.612 15.530 4.390 1.00 58.38 87 LEU A O 1
ATOM 718 N N . PRO A 1 88 ? -6.909 14.522 5.897 1.00 53.28 88 PRO A N 1
ATOM 719 C CA . PRO A 1 88 ? -6.832 13.213 5.255 1.00 53.28 88 PRO A CA 1
ATOM 720 C C . PRO A 1 88 ? -7.725 13.086 4.021 1.00 53.28 88 PRO A C 1
ATOM 722 O O . PRO A 1 88 ? -7.359 12.361 3.106 1.00 53.28 88 PRO A O 1
ATOM 725 N N . ALA A 1 89 ? -8.867 13.777 3.977 1.00 61.69 89 ALA A N 1
ATOM 726 C CA . ALA A 1 89 ? -9.701 13.818 2.777 1.00 61.69 89 ALA A CA 1
ATOM 727 C C . ALA A 1 89 ? -9.004 14.627 1.674 1.00 61.69 89 ALA A C 1
ATOM 729 O O . ALA A 1 89 ? -8.903 14.163 0.546 1.00 61.69 89 ALA A O 1
ATOM 730 N N . ALA A 1 90 ? -8.434 15.780 2.028 1.00 61.75 90 ALA A N 1
ATOM 731 C CA . ALA A 1 90 ? -7.600 16.583 1.147 1.00 61.75 90 ALA A CA 1
ATOM 732 C C . ALA A 1 90 ? -6.345 15.819 0.718 1.00 61.75 90 ALA A C 1
ATOM 734 O O . ALA A 1 90 ? -6.040 15.820 -0.460 1.00 61.75 90 ALA A O 1
ATOM 735 N N . ALA A 1 91 ? -5.663 15.099 1.614 1.00 61.44 91 ALA A N 1
ATOM 736 C CA . ALA A 1 91 ? -4.524 14.258 1.245 1.00 61.44 91 ALA A CA 1
ATOM 737 C C . ALA A 1 91 ? -4.930 13.126 0.292 1.00 61.44 91 ALA A C 1
ATOM 739 O O . ALA A 1 91 ? -4.242 12.904 -0.691 1.00 61.44 91 ALA A O 1
ATOM 740 N N . ALA A 1 92 ? -6.063 12.451 0.516 1.00 66.38 92 ALA A N 1
ATOM 741 C CA . ALA A 1 92 ? -6.564 11.429 -0.403 1.00 66.38 92 ALA A CA 1
ATOM 742 C C . ALA A 1 92 ? -6.923 12.012 -1.780 1.00 66.38 92 ALA A C 1
ATOM 744 O O . ALA A 1 92 ? -6.582 11.418 -2.798 1.00 66.38 92 ALA A O 1
ATOM 745 N N . VAL A 1 93 ? -7.552 13.191 -1.816 1.00 68.75 93 VAL A N 1
ATOM 746 C CA . VAL A 1 93 ? -7.879 13.911 -3.057 1.00 68.75 93 VAL A CA 1
ATOM 747 C C . VAL A 1 93 ? -6.618 14.408 -3.760 1.00 68.75 93 VAL A C 1
ATOM 749 O O . VAL A 1 93 ? -6.500 14.238 -4.964 1.00 68.75 93 VAL A O 1
ATOM 752 N N . ILE A 1 94 ? -5.651 14.963 -3.030 1.00 65.69 94 ILE A N 1
ATOM 753 C CA . ILE A 1 94 ? -4.361 15.409 -3.564 1.00 65.69 94 ILE A CA 1
ATOM 754 C C . ILE A 1 94 ? -3.583 14.209 -4.100 1.00 65.69 94 ILE A C 1
ATOM 756 O O . ILE A 1 94 ? -3.057 14.285 -5.197 1.00 65.69 94 ILE A O 1
ATOM 760 N N . CYS A 1 95 ? -3.553 13.077 -3.399 1.00 64.06 95 CYS A N 1
ATOM 761 C CA . CYS A 1 95 ? -2.907 11.865 -3.892 1.00 64.06 95 CYS A CA 1
ATOM 762 C C . CYS A 1 95 ? -3.612 11.290 -5.132 1.00 64.06 95 CYS A C 1
ATOM 764 O O . CYS A 1 95 ? -2.931 10.863 -6.058 1.00 64.06 95 CYS A O 1
ATOM 766 N N . ALA A 1 96 ? -4.948 11.325 -5.189 1.00 66.69 96 ALA A N 1
ATOM 767 C CA . ALA A 1 96 ? -5.709 10.949 -6.383 1.00 66.69 96 ALA A CA 1
ATOM 768 C C . ALA A 1 96 ? -5.502 11.939 -7.545 1.00 66.69 96 ALA A C 1
ATOM 770 O O . ALA A 1 96 ? -5.482 11.535 -8.701 1.00 66.69 96 ALA A O 1
ATOM 771 N N . PHE A 1 97 ? -5.300 13.226 -7.254 1.00 67.56 97 PHE A N 1
ATOM 772 C CA . PHE A 1 97 ? -4.993 14.248 -8.252 1.00 67.56 97 PHE A CA 1
ATOM 773 C C . PHE A 1 97 ? -3.558 14.119 -8.772 1.00 67.56 97 PHE A C 1
ATOM 775 O O . PHE A 1 97 ? -3.338 14.206 -9.973 1.00 67.56 97 PHE A O 1
ATOM 782 N N . LEU A 1 98 ? -2.594 13.853 -7.885 1.00 66.88 98 LEU A N 1
ATOM 783 C CA . LEU A 1 98 ? -1.188 13.611 -8.215 1.00 66.88 98 LEU A CA 1
ATOM 784 C C . LEU A 1 98 ? -0.982 12.286 -8.958 1.00 66.88 98 LEU A C 1
ATOM 786 O O . LEU A 1 98 ? 0.003 12.140 -9.671 1.00 66.88 98 LEU A O 1
ATOM 790 N N . PHE A 1 99 ? -1.921 11.346 -8.858 1.00 69.12 99 PHE A N 1
ATOM 791 C CA . PHE A 1 99 ? -1.897 10.104 -9.625 1.00 69.12 99 PHE A CA 1
ATOM 792 C C . PHE A 1 99 ? -1.765 10.359 -11.132 1.00 69.12 99 PHE A C 1
ATOM 794 O O . PHE A 1 99 ? -0.932 9.737 -11.779 1.00 69.12 99 PHE A O 1
ATOM 801 N N . LEU A 1 100 ? -2.541 11.296 -11.690 1.00 69.44 100 LEU A N 1
ATOM 802 C CA . LEU A 1 100 ? -2.533 11.600 -13.126 1.00 69.44 100 LEU A CA 1
ATOM 803 C C . LEU A 1 100 ? -1.178 12.124 -13.642 1.00 69.44 100 LEU A C 1
ATOM 805 O O . LEU A 1 100 ? -0.667 11.545 -14.602 1.00 69.44 100 LEU A O 1
ATOM 809 N N . PRO A 1 101 ? -0.549 13.155 -13.041 1.00 70.06 101 PRO A N 1
ATOM 810 C CA . PRO A 1 101 ? 0.776 13.591 -13.462 1.00 70.06 101 PRO A CA 1
ATOM 811 C C . PRO A 1 101 ? 1.844 12.526 -13.199 1.00 70.06 101 PRO A C 1
ATOM 813 O O . PRO A 1 101 ? 2.718 12.357 -14.043 1.00 70.06 101 PRO A O 1
ATOM 816 N N . LEU A 1 102 ? 1.764 11.757 -12.101 1.00 70.25 102 LEU A N 1
ATOM 817 C CA . LEU A 1 102 ? 2.686 10.632 -11.897 1.00 70.25 102 LEU A CA 1
ATOM 818 C C . LEU A 1 102 ? 2.552 9.585 -13.008 1.00 70.25 102 LEU A C 1
ATOM 820 O O . LEU A 1 102 ? 3.571 9.106 -13.493 1.00 70.25 102 LEU A O 1
ATOM 824 N N . ARG A 1 103 ? 1.329 9.269 -13.454 1.00 73.94 103 ARG A N 1
ATOM 825 C CA . ARG A 1 103 ? 1.095 8.329 -14.558 1.00 73.94 103 ARG A CA 1
ATOM 826 C C . ARG A 1 103 ? 1.621 8.854 -15.883 1.00 73.94 103 ARG A C 1
ATOM 828 O O . ARG A 1 103 ? 2.242 8.104 -16.622 1.00 73.94 103 ARG A O 1
ATOM 835 N N . PHE A 1 104 ? 1.417 10.138 -16.158 1.00 75.81 104 PHE A N 1
ATOM 836 C CA . PHE A 1 104 ? 1.952 10.777 -17.356 1.00 75.81 104 PHE A CA 1
ATOM 837 C C . PHE A 1 104 ? 3.486 10.687 -17.408 1.00 75.81 104 PHE A C 1
ATOM 839 O O . PHE A 1 104 ? 4.053 10.321 -18.434 1.00 75.81 104 PHE A O 1
ATOM 846 N N . VAL A 1 105 ? 4.162 10.952 -16.285 1.00 75.38 105 VAL A N 1
ATOM 847 C CA . VAL A 1 105 ? 5.628 10.842 -16.198 1.00 75.38 105 VAL A CA 1
ATOM 848 C C . VAL A 1 105 ? 6.092 9.382 -16.243 1.00 75.38 105 VAL A C 1
ATOM 850 O O . VAL A 1 105 ? 7.102 9.101 -16.885 1.00 75.38 105 VAL A O 1
ATOM 853 N N . ALA A 1 106 ? 5.363 8.461 -15.603 1.00 74.06 106 ALA A N 1
ATOM 854 C CA . ALA A 1 106 ? 5.652 7.026 -15.625 1.00 74.06 106 ALA A CA 1
ATOM 855 C C . ALA A 1 106 ? 5.564 6.442 -17.039 1.00 74.06 106 ALA A C 1
ATOM 857 O O . ALA A 1 106 ? 6.402 5.633 -17.417 1.00 74.06 106 ALA A O 1
ATOM 858 N N . GLU A 1 107 ? 4.579 6.875 -17.826 1.00 76.00 107 GLU A N 1
ATOM 859 C CA . GLU A 1 107 ? 4.433 6.460 -19.222 1.00 76.00 107 GLU A CA 1
ATOM 860 C C . GLU A 1 107 ? 5.576 7.000 -20.090 1.00 76.00 107 GLU A C 1
ATOM 862 O O . GLU A 1 107 ? 6.078 6.306 -20.969 1.00 76.00 107 GLU A O 1
ATOM 867 N N . ALA A 1 108 ? 6.030 8.226 -19.814 1.00 74.69 108 ALA A N 1
ATOM 868 C CA . ALA A 1 108 ? 7.162 8.827 -20.512 1.00 74.69 108 ALA A CA 1
ATOM 869 C C . ALA A 1 108 ? 8.518 8.204 -20.122 1.00 74.69 108 ALA A C 1
ATOM 871 O O . ALA A 1 108 ? 9.457 8.262 -20.911 1.00 74.69 108 ALA A O 1
ATOM 872 N N . ASN A 1 109 ? 8.638 7.636 -18.915 1.00 78.81 109 ASN A N 1
ATOM 873 C CA . ASN A 1 109 ? 9.884 7.086 -18.367 1.00 78.81 109 ASN A CA 1
ATOM 874 C C . ASN A 1 109 ? 9.609 5.773 -17.603 1.00 78.81 109 ASN A C 1
ATOM 876 O O . ASN A 1 109 ? 9.662 5.759 -16.367 1.00 78.81 109 ASN A O 1
ATOM 880 N N . PRO A 1 110 ? 9.316 4.664 -18.306 1.00 69.38 110 PRO A N 1
ATOM 881 C CA . PRO A 1 110 ? 8.883 3.414 -17.675 1.00 69.38 110 PRO A CA 1
ATOM 882 C C . PRO A 1 110 ? 9.941 2.792 -16.749 1.00 69.38 110 PRO A C 1
ATOM 884 O O . PRO A 1 110 ? 9.586 2.132 -15.773 1.00 69.38 110 PRO A O 1
ATOM 887 N N . ASP A 1 111 ? 11.227 3.062 -16.989 1.00 71.06 111 ASP A N 1
ATOM 888 C CA . ASP A 1 111 ? 12.341 2.499 -16.215 1.00 71.06 111 ASP A CA 1
ATOM 889 C C . ASP A 1 111 ? 12.660 3.286 -14.926 1.00 71.06 111 ASP A C 1
ATOM 891 O O . ASP A 1 111 ? 13.527 2.899 -14.136 1.00 71.06 111 ASP A O 1
ATOM 895 N N . TRP A 1 112 ? 11.980 4.413 -14.670 1.00 80.50 112 TRP A N 1
ATOM 896 C CA . TRP A 1 112 ? 12.247 5.244 -13.493 1.00 80.50 112 TRP A CA 1
ATOM 897 C C . TRP A 1 112 ? 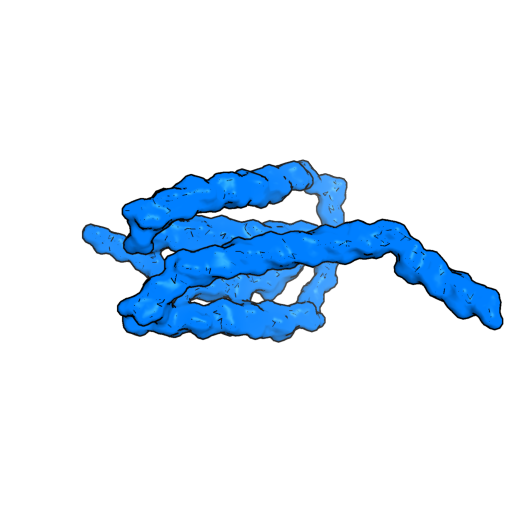11.709 4.621 -12.204 1.00 80.50 112 TRP A C 1
ATOM 899 O O . TRP A 1 112 ? 10.609 4.906 -11.726 1.00 80.50 112 TRP A O 1
ATOM 909 N N . ARG A 1 113 ? 12.566 3.838 -11.548 1.00 87.12 113 ARG A N 1
ATOM 910 C CA . ARG A 1 113 ? 12.266 3.166 -10.273 1.00 87.12 113 ARG A CA 1
ATOM 911 C C . ARG A 1 113 ? 11.864 4.115 -9.143 1.00 87.12 113 ARG A C 1
ATOM 913 O O . ARG A 1 113 ? 11.069 3.732 -8.287 1.00 87.12 113 ARG A O 1
ATOM 920 N N . LEU A 1 114 ? 12.353 5.360 -9.141 1.00 87.38 114 LEU A N 1
ATOM 921 C CA . LEU A 1 114 ? 11.954 6.371 -8.150 1.00 87.38 114 LEU A CA 1
ATOM 922 C C . LEU A 1 114 ? 10.457 6.700 -8.219 1.00 87.38 114 LEU A C 1
ATOM 924 O O . LEU A 1 114 ? 9.844 6.941 -7.178 1.00 87.38 114 LEU A O 1
ATOM 928 N N . ILE A 1 115 ? 9.852 6.652 -9.410 1.00 84.81 115 ILE A N 1
ATOM 929 C CA . ILE A 1 115 ? 8.406 6.838 -9.575 1.00 84.81 115 ILE A CA 1
ATOM 930 C C . ILE A 1 115 ? 7.660 5.674 -8.920 1.00 84.81 115 ILE A C 1
ATOM 932 O O . ILE A 1 115 ? 6.729 5.906 -8.150 1.00 84.81 115 ILE A O 1
ATOM 936 N N . SER A 1 116 ? 8.105 4.435 -9.149 1.00 89.00 116 SER A N 1
ATOM 937 C CA . SER A 1 116 ? 7.521 3.241 -8.524 1.00 89.00 116 SER A CA 1
ATOM 938 C C . SER A 1 116 ? 7.574 3.308 -6.992 1.00 89.00 116 SER A C 1
ATOM 940 O O . SER A 1 116 ? 6.596 2.967 -6.322 1.00 89.00 116 SER A O 1
ATOM 942 N N . TRP A 1 117 ? 8.672 3.820 -6.425 1.00 91.81 117 TRP A N 1
ATOM 943 C CA . TRP A 1 117 ? 8.791 4.081 -4.986 1.00 91.81 117 TRP A CA 1
ATOM 944 C C . TRP A 1 117 ? 7.831 5.162 -4.499 1.00 91.81 117 TRP A C 1
ATOM 946 O O . TRP A 1 117 ? 7.082 4.924 -3.551 1.00 91.81 117 TRP A O 1
ATOM 956 N N . ALA A 1 118 ? 7.825 6.331 -5.143 1.00 88.44 118 ALA A N 1
ATOM 957 C CA . ALA A 1 118 ? 6.947 7.435 -4.768 1.00 88.44 118 ALA A CA 1
ATOM 958 C C . ALA A 1 118 ? 5.476 6.997 -4.786 1.00 88.44 118 ALA A C 1
ATOM 960 O O . ALA A 1 118 ? 4.741 7.215 -3.822 1.00 88.44 118 ALA A O 1
ATOM 961 N N . PHE A 1 119 ? 5.075 6.301 -5.846 1.00 85.81 119 PHE A N 1
ATOM 962 C CA . PHE A 1 119 ? 3.722 5.807 -6.021 1.00 85.81 119 PHE A CA 1
ATOM 963 C C . PHE A 1 119 ? 3.332 4.776 -4.952 1.00 85.81 119 PHE A C 1
ATOM 965 O O . PHE A 1 119 ? 2.301 4.917 -4.287 1.00 85.81 119 PHE A O 1
ATOM 972 N N . THR A 1 120 ? 4.194 3.786 -4.704 1.00 92.75 120 THR A N 1
ATOM 973 C CA . THR A 1 120 ? 3.935 2.749 -3.694 1.00 92.75 120 THR A CA 1
ATOM 974 C C . THR A 1 120 ? 3.864 3.336 -2.281 1.00 92.75 120 THR A C 1
ATOM 976 O O . THR A 1 120 ? 2.962 2.995 -1.514 1.00 92.75 120 THR A O 1
ATOM 979 N N . LEU A 1 121 ? 4.764 4.262 -1.930 1.00 92.94 121 LEU A N 1
ATOM 980 C CA . LEU A 1 121 ? 4.770 4.925 -0.621 1.00 92.94 121 LEU A CA 1
ATOM 981 C C . LEU A 1 121 ? 3.510 5.763 -0.390 1.00 92.94 121 LEU A C 1
ATOM 983 O O . LEU A 1 121 ? 2.976 5.764 0.720 1.00 92.94 121 LEU A O 1
ATOM 987 N N . VAL A 1 122 ? 3.001 6.430 -1.429 1.00 87.81 122 VAL A N 1
ATOM 988 C CA . VAL A 1 122 ? 1.728 7.157 -1.360 1.00 87.81 122 VAL A CA 1
ATOM 989 C C . VAL A 1 122 ? 0.576 6.201 -1.046 1.00 87.81 122 VAL A C 1
ATOM 991 O O . VAL A 1 122 ? -0.170 6.439 -0.094 1.00 87.81 122 VAL A O 1
ATOM 994 N N . VAL A 1 123 ? 0.447 5.091 -1.778 1.00 91.50 123 VAL A N 1
ATOM 995 C CA . VAL A 1 123 ? -0.643 4.120 -1.564 1.00 91.50 123 VAL A CA 1
ATOM 996 C C . VAL A 1 123 ? -0.544 3.444 -0.190 1.00 91.50 123 VAL A C 1
ATOM 998 O O . VAL A 1 123 ? -1.558 3.300 0.505 1.00 91.50 123 VAL A O 1
ATOM 1001 N N . ILE A 1 124 ? 0.667 3.117 0.273 1.00 94.88 124 ILE A N 1
ATOM 1002 C CA . ILE A 1 124 ? 0.918 2.633 1.640 1.00 94.88 124 ILE A CA 1
ATOM 1003 C C . ILE A 1 124 ? 0.479 3.679 2.669 1.00 94.88 124 ILE A C 1
ATOM 1005 O O . ILE A 1 124 ? -0.289 3.360 3.579 1.00 94.88 124 ILE A O 1
ATOM 1009 N N . GLY A 1 125 ? 0.914 4.932 2.517 1.00 91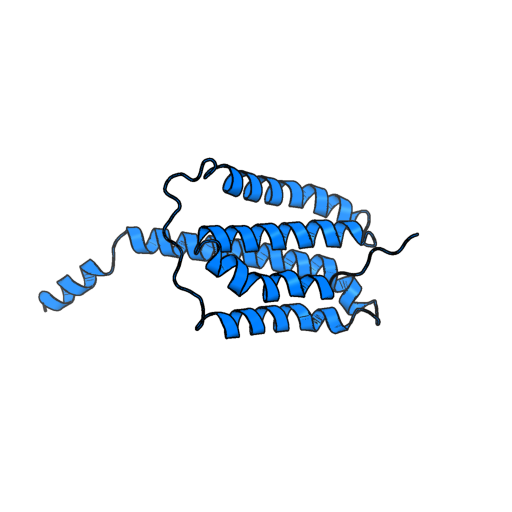.44 125 GLY A N 1
ATOM 1010 C CA . GLY A 1 125 ? 0.580 6.026 3.425 1.00 91.44 125 GLY A CA 1
ATOM 1011 C C . GLY A 1 125 ? -0.929 6.247 3.543 1.00 91.44 125 GLY A C 1
ATOM 1012 O O . GLY A 1 125 ? -1.453 6.349 4.655 1.00 91.44 125 GLY A O 1
ATOM 1013 N N . LEU A 1 126 ? -1.650 6.231 2.417 1.00 88.38 126 LEU A N 1
ATOM 1014 C CA . LEU A 1 126 ? -3.113 6.322 2.388 1.00 88.38 126 LEU A CA 1
ATOM 1015 C C . LEU A 1 126 ? -3.782 5.134 3.090 1.00 88.38 126 LEU A C 1
ATOM 1017 O O . LEU A 1 126 ? -4.717 5.329 3.871 1.00 88.38 126 LEU A O 1
ATOM 1021 N N . THR A 1 127 ? -3.288 3.915 2.861 1.00 93.06 127 THR A N 1
ATOM 1022 C CA . THR A 1 127 ? -3.843 2.693 3.466 1.00 93.06 127 THR A CA 1
ATOM 1023 C C . THR A 1 127 ? -3.663 2.709 4.987 1.00 93.06 127 THR A C 1
ATOM 1025 O O . THR A 1 127 ? -4.617 2.512 5.744 1.00 93.06 127 THR A O 1
ATOM 1028 N N . LEU A 1 128 ? -2.455 3.033 5.457 1.00 92.75 128 LEU A N 1
ATOM 1029 C CA . LEU A 1 128 ? -2.137 3.177 6.878 1.00 92.75 128 LEU A CA 1
ATOM 1030 C C . LEU A 1 128 ? -2.947 4.298 7.534 1.00 92.75 128 LEU A C 1
ATOM 1032 O O . LEU A 1 128 ? -3.450 4.144 8.651 1.00 92.75 128 LEU A O 1
ATOM 1036 N N . ARG A 1 129 ? -3.131 5.417 6.828 1.00 87.00 129 ARG A N 1
ATOM 1037 C CA . ARG A 1 129 ? -3.962 6.520 7.307 1.00 87.00 129 ARG A CA 1
ATOM 1038 C C . ARG A 1 129 ? -5.423 6.103 7.448 1.00 87.00 129 ARG A C 1
ATOM 1040 O O . ARG A 1 129 ? -6.033 6.433 8.462 1.00 87.00 129 ARG A O 1
ATOM 1047 N N . CYS A 1 130 ? -5.973 5.368 6.483 1.00 87.50 130 CYS A N 1
ATOM 1048 C CA . CYS A 1 130 ? -7.331 4.831 6.556 1.00 87.50 130 CYS A CA 1
ATOM 1049 C C . CYS A 1 130 ? -7.503 3.929 7.790 1.00 87.50 130 CYS A C 1
ATOM 1051 O O . CYS A 1 130 ? -8.422 4.130 8.583 1.00 87.50 130 CYS A O 1
ATOM 1053 N N . LEU A 1 131 ? -6.561 3.010 8.028 1.00 90.75 131 LEU A N 1
ATOM 1054 C CA . LEU A 1 131 ? -6.568 2.137 9.208 1.00 90.75 131 LEU A CA 1
ATOM 1055 C C . LEU A 1 131 ? -6.491 2.908 10.528 1.00 90.75 131 LEU A C 1
ATOM 1057 O O . LEU A 1 131 ? -7.222 2.592 11.469 1.00 90.75 131 LEU A O 1
ATOM 1061 N N . PHE A 1 132 ? -5.654 3.944 10.591 1.00 88.38 132 PHE A N 1
ATOM 1062 C CA . PHE A 1 132 ? -5.586 4.822 11.755 1.00 88.38 132 PHE A CA 1
ATOM 1063 C C . PHE A 1 132 ? -6.921 5.532 12.017 1.00 88.38 132 PHE A C 1
ATOM 1065 O O . PHE A 1 132 ? -7.324 5.675 13.167 1.00 88.38 132 PHE A O 1
ATOM 1072 N N . LEU A 1 133 ? -7.637 5.959 10.974 1.00 84.38 133 LEU A N 1
ATOM 1073 C CA . LEU A 1 133 ? -8.952 6.587 11.136 1.00 84.38 133 LEU A CA 1
ATOM 1074 C C . LEU A 1 133 ? -10.033 5.590 11.583 1.00 84.38 133 LEU A C 1
ATOM 1076 O O . LEU A 1 133 ? -10.977 6.001 12.252 1.00 84.38 133 LEU A O 1
ATOM 1080 N N . MET A 1 134 ? -9.898 4.305 11.236 1.00 86.81 134 MET A N 1
ATOM 1081 C CA . MET A 1 134 ? -10.863 3.258 11.598 1.00 86.81 134 MET A CA 1
ATOM 1082 C C . MET A 1 134 ? -10.678 2.715 13.019 1.00 86.81 134 MET A C 1
ATOM 1084 O O . MET A 1 134 ? -11.668 2.466 13.702 1.00 86.81 134 MET A O 1
ATOM 1088 N N . GLY A 1 135 ? -9.438 2.530 13.480 1.00 88.00 135 GLY A N 1
ATOM 1089 C CA . GLY A 1 135 ? -9.186 1.934 14.799 1.00 88.00 135 GLY A CA 1
ATOM 1090 C C . GLY A 1 135 ? -7.995 2.497 15.564 1.00 88.00 135 GLY A C 1
ATOM 1091 O O . GLY A 1 135 ? -7.564 1.909 16.558 1.00 88.00 135 GLY A O 1
ATOM 1092 N N . GLY A 1 136 ? -7.475 3.646 15.135 1.00 90.31 136 GLY A N 1
ATOM 1093 C CA . GLY A 1 136 ? -6.414 4.375 15.818 1.00 90.31 136 GLY A CA 1
ATOM 1094 C C . GLY A 1 136 ? -5.038 3.725 15.703 1.00 90.31 136 GLY A C 1
ATOM 1095 O O . GLY A 1 136 ? -4.752 2.906 14.826 1.00 90.31 136 GLY A O 1
ATOM 1096 N N . LEU A 1 137 ? -4.163 4.105 16.633 1.00 91.50 137 LEU A N 1
ATOM 1097 C CA . LEU A 1 137 ? -2.795 3.599 16.720 1.00 91.50 137 LEU A CA 1
ATOM 1098 C C . LEU A 1 137 ? -2.696 2.068 16.906 1.00 91.50 137 LEU A C 1
ATOM 1100 O O . LEU A 1 137 ? -1.784 1.485 16.317 1.00 91.50 137 LEU A O 1
ATOM 1104 N N . PRO A 1 138 ? -3.598 1.386 17.651 1.00 94.50 138 PRO A N 1
ATOM 1105 C CA . PRO A 1 138 ? -3.576 -0.074 17.748 1.00 94.50 138 PRO A CA 1
ATOM 1106 C C . PRO A 1 138 ? -3.735 -0.761 16.389 1.00 94.50 138 PRO A C 1
ATOM 1108 O O . PRO A 1 138 ? -2.965 -1.662 16.067 1.00 94.50 138 PRO A O 1
ATOM 1111 N N . TRP A 1 139 ? -4.680 -0.300 15.563 1.00 95.12 139 TRP A N 1
ATOM 1112 C CA . TRP A 1 139 ? -4.887 -0.844 14.218 1.00 95.12 139 TRP A CA 1
ATOM 1113 C C . TRP A 1 139 ? -3.703 -0.554 13.306 1.00 95.12 139 TRP A C 1
ATOM 1115 O O . TRP A 1 139 ? -3.244 -1.453 12.605 1.00 95.12 139 TRP A O 1
ATOM 1125 N N . LEU A 1 140 ? -3.168 0.670 13.361 1.00 94.19 140 LEU A N 1
ATOM 1126 C CA . LEU A 1 140 ? -1.980 1.037 12.598 1.00 94.19 140 LEU A CA 1
ATOM 1127 C C . LEU A 1 140 ? -0.815 0.085 12.904 1.00 94.19 140 LEU A C 1
ATOM 1129 O O . LEU A 1 140 ? -0.253 -0.500 11.988 1.00 94.19 140 LEU A O 1
ATOM 1133 N N . ARG A 1 141 ? -0.488 -0.131 14.184 1.00 95.19 141 ARG A N 1
ATOM 1134 C CA . ARG A 1 141 ? 0.605 -1.029 14.600 1.00 95.19 141 ARG A CA 1
ATOM 1135 C C . ARG A 1 141 ? 0.352 -2.485 14.209 1.00 95.19 141 ARG A C 1
ATOM 1137 O O . ARG A 1 141 ? 1.271 -3.168 13.771 1.00 95.19 141 ARG A O 1
ATOM 1144 N N . HIS A 1 142 ? -0.888 -2.950 14.348 1.00 96.69 142 HIS A N 1
ATOM 1145 C CA . HIS A 1 142 ? -1.268 -4.334 14.056 1.00 96.69 142 HIS A CA 1
ATOM 1146 C C . HIS A 1 142 ? -1.166 -4.688 12.566 1.00 96.69 142 HIS A C 1
ATOM 1148 O O . HIS A 1 142 ? -0.701 -5.778 12.213 1.00 96.69 142 HIS A O 1
ATOM 1154 N N . PHE A 1 143 ? -1.579 -3.761 11.696 1.00 97.31 143 PHE A N 1
ATOM 1155 C CA . PHE A 1 143 ? -1.677 -3.961 10.247 1.00 97.31 143 PHE A CA 1
ATOM 1156 C C . PHE A 1 143 ? -0.546 -3.310 9.435 1.00 97.31 143 PHE A C 1
ATOM 1158 O O . PHE A 1 143 ? -0.468 -3.549 8.232 1.00 97.31 143 PHE A O 1
ATOM 1165 N N . ALA A 1 144 ? 0.351 -2.533 10.053 1.00 96.81 144 ALA A N 1
ATOM 1166 C CA . ALA A 1 144 ? 1.450 -1.884 9.335 1.00 96.81 144 ALA A CA 1
ATOM 1167 C C . ALA A 1 144 ? 2.374 -2.885 8.640 1.00 96.81 144 ALA A C 1
ATOM 1169 O O . ALA A 1 144 ? 2.727 -2.674 7.484 1.00 96.81 144 ALA A O 1
ATOM 1170 N N . PHE A 1 145 ? 2.733 -3.984 9.312 1.00 97.50 145 PHE A N 1
ATOM 1171 C CA . PHE A 1 145 ? 3.685 -4.951 8.763 1.00 97.50 145 PHE A CA 1
ATOM 1172 C C . PHE A 1 145 ? 3.249 -5.521 7.398 1.00 97.50 145 PHE A C 1
ATOM 1174 O O . PHE A 1 145 ? 4.010 -5.346 6.455 1.00 97.50 145 PHE A O 1
ATOM 1181 N N . PRO A 1 146 ? 2.051 -6.122 7.225 1.00 97.00 146 PRO A N 1
ATOM 1182 C CA . PRO A 1 146 ? 1.616 -6.624 5.915 1.00 97.00 146 PRO A CA 1
ATOM 1183 C C . PRO A 1 146 ? 1.597 -5.573 4.798 1.00 97.00 146 PRO A C 1
ATOM 1185 O O . PRO A 1 146 ? 1.846 -5.903 3.645 1.00 97.00 146 PRO A O 1
ATOM 1188 N N . ILE A 1 147 ? 1.291 -4.317 5.137 1.00 97.88 147 ILE A N 1
ATOM 1189 C CA . ILE A 1 147 ? 1.176 -3.222 4.167 1.00 97.88 147 ILE A CA 1
ATOM 1190 C C . ILE A 1 147 ? 2.562 -2.738 3.739 1.00 97.88 147 ILE A C 1
ATOM 1192 O O . ILE A 1 147 ? 2.827 -2.586 2.552 1.00 97.88 147 ILE A O 1
ATOM 1196 N N . VAL A 1 148 ? 3.458 -2.520 4.703 1.00 97.88 148 VAL A N 1
ATOM 1197 C CA . VAL A 1 148 ? 4.832 -2.064 4.450 1.00 97.88 148 VAL A CA 1
ATOM 1198 C C . VAL A 1 148 ? 5.684 -3.180 3.843 1.00 97.88 148 VAL A C 1
ATOM 1200 O O . VAL A 1 148 ? 6.560 -2.898 3.033 1.00 97.88 148 VAL A O 1
ATOM 1203 N N . PHE A 1 149 ? 5.391 -4.445 4.159 1.00 97.75 149 PHE A N 1
ATOM 1204 C CA . PHE A 1 149 ? 6.030 -5.622 3.561 1.00 97.75 149 PHE A CA 1
ATOM 1205 C C . PHE A 1 149 ? 5.983 -5.606 2.028 1.00 97.75 149 PHE A C 1
ATOM 1207 O O . PHE A 1 149 ? 6.915 -6.084 1.386 1.00 97.75 149 PHE A O 1
ATOM 1214 N N . PHE A 1 150 ? 4.956 -4.991 1.434 1.00 98.06 150 PHE A N 1
ATOM 1215 C CA . PHE A 1 150 ? 4.849 -4.856 -0.016 1.00 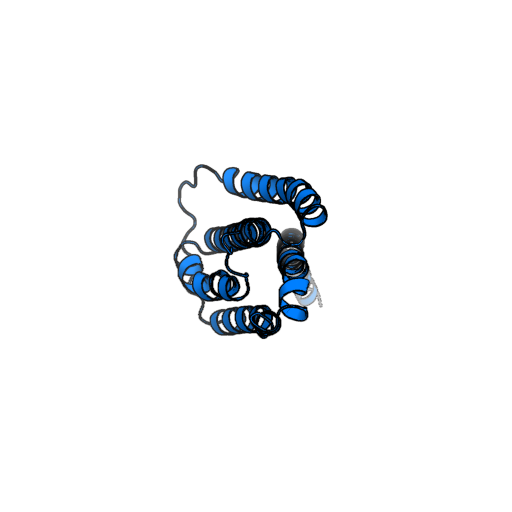98.06 150 PHE A CA 1
ATOM 1216 C C . PHE A 1 150 ? 6.054 -4.145 -0.655 1.00 98.06 150 PHE A C 1
ATOM 1218 O O . PHE A 1 150 ? 6.393 -4.442 -1.797 1.00 98.06 150 PHE A O 1
ATOM 1225 N N . LEU A 1 151 ? 6.751 -3.264 0.077 1.00 97.56 151 LEU A N 1
ATOM 1226 C CA . LEU A 1 151 ? 7.945 -2.569 -0.421 1.00 97.56 151 LEU A CA 1
ATOM 1227 C C . LEU A 1 151 ? 9.061 -3.518 -0.874 1.00 97.56 151 LEU A C 1
ATOM 1229 O O . LEU A 1 151 ? 9.870 -3.132 -1.707 1.00 97.56 151 LEU A O 1
ATOM 1233 N N . VAL A 1 152 ? 9.081 -4.765 -0.392 1.00 97.06 152 VAL A N 1
ATOM 1234 C CA . VAL A 1 152 ? 10.028 -5.791 -0.857 1.00 97.06 152 VAL A CA 1
ATOM 1235 C C . VAL A 1 152 ? 9.852 -6.090 -2.353 1.00 97.06 152 VAL A C 1
ATOM 1237 O O . VAL A 1 152 ? 10.813 -6.463 -3.013 1.00 97.06 152 VAL A O 1
ATOM 1240 N N . ALA A 1 153 ? 8.658 -5.883 -2.918 1.00 97.00 153 ALA A N 1
ATOM 1241 C CA . ALA A 1 153 ? 8.401 -6.051 -4.349 1.00 97.00 153 ALA A CA 1
ATOM 1242 C C . ALA A 1 153 ? 8.800 -4.837 -5.204 1.00 97.00 153 ALA A C 1
ATOM 1244 O O . ALA A 1 153 ? 8.691 -4.899 -6.430 1.00 97.00 153 ALA A O 1
ATOM 1245 N N . VAL A 1 154 ? 9.213 -3.725 -4.590 1.00 96.00 154 VAL A N 1
ATOM 1246 C CA . VAL A 1 154 ? 9.580 -2.506 -5.314 1.00 96.00 154 VAL A CA 1
ATOM 1247 C C . VAL A 1 154 ? 11.073 -2.558 -5.643 1.00 96.00 154 VAL A C 1
ATOM 1249 O O . VAL A 1 154 ? 11.893 -2.769 -4.744 1.00 96.00 154 VAL A O 1
ATOM 1252 N N . PRO A 1 155 ? 11.465 -2.367 -6.913 1.00 93.19 155 PRO A N 1
ATOM 1253 C CA . PRO A 1 155 ? 12.858 -2.462 -7.296 1.00 93.19 155 PRO A CA 1
ATOM 1254 C C . PRO A 1 155 ? 13.697 -1.334 -6.703 1.00 93.19 155 PRO A C 1
ATOM 1256 O O . PRO A 1 155 ? 13.294 -0.169 -6.720 1.00 93.19 155 PRO A O 1
ATOM 1259 N N . TRP A 1 156 ? 14.873 -1.669 -6.166 1.00 89.88 156 TRP A N 1
ATOM 1260 C CA . TRP A 1 156 ? 15.774 -0.677 -5.584 1.00 89.88 156 TRP A CA 1
ATOM 1261 C C . TRP A 1 156 ? 16.201 0.341 -6.649 1.00 89.88 156 TRP A C 1
ATOM 1263 O O . TRP A 1 156 ? 16.493 -0.059 -7.788 1.00 89.88 156 TRP A O 1
ATOM 1273 N N . PRO A 1 157 ? 16.250 1.643 -6.308 1.00 85.31 157 PRO A N 1
ATOM 1274 C CA . PRO A 1 157 ? 16.828 2.640 -7.192 1.00 85.31 157 PRO A CA 1
ATOM 1275 C C . PRO A 1 157 ? 18.290 2.264 -7.430 1.00 85.31 157 PRO A C 1
ATOM 1277 O O . PRO A 1 157 ? 19.055 2.120 -6.479 1.00 85.31 157 PRO A O 1
ATOM 1280 N N . MET A 1 158 ? 18.663 2.064 -8.689 1.00 78.25 158 MET A N 1
ATOM 1281 C CA . MET A 1 158 ? 20.065 1.901 -9.057 1.00 78.25 158 MET A CA 1
ATOM 1282 C C . MET A 1 158 ? 20.634 3.298 -9.287 1.00 78.25 158 MET A C 1
ATOM 1284 O O . MET A 1 158 ? 19.938 4.170 -9.814 1.00 78.25 158 MET A O 1
ATOM 1288 N N . HIS A 1 159 ? 21.882 3.516 -8.890 1.00 60.44 159 HIS A N 1
ATOM 1289 C CA . HIS A 1 159 ? 22.626 4.656 -9.407 1.00 60.44 159 HIS A CA 1
ATOM 1290 C C . HIS A 1 159 ? 22.849 4.405 -10.904 1.00 60.44 159 HIS A C 1
ATOM 1292 O O . HIS A 1 159 ? 23.290 3.313 -11.268 1.00 60.44 159 HIS A O 1
ATOM 1298 N N . LEU A 1 160 ? 22.443 5.367 -11.738 1.00 53.34 160 LEU A N 1
ATOM 1299 C CA . LEU A 1 160 ? 22.811 5.414 -13.155 1.00 53.34 160 LEU A CA 1
ATOM 1300 C C . LEU A 1 160 ? 24.335 5.467 -13.299 1.00 53.34 160 LEU A C 1
ATOM 1302 O O . LEU A 1 160 ? 24.965 6.157 -12.462 1.00 53.34 160 LEU A O 1
#